Protein AF-V4B920-F1 (afdb_monomer_lite)

pLDDT: mean 81.49, std 6.58, range [58.66, 92.69]

Sequence (142 aa):
SCHGSQECIPSNNVCDGYGDCTDWSDERNCECNEYQYQCKMGMCIKNYQRCDTKYDCPDLSDEENCTTDCPQGQYKCKSGICIMPEWVCDGLQDCGTTFDDEENCPECMPGEFRCLSGECIQASQRCDGVPQCSDHTDEKSC

Foldseek 3Di:
DADPDPDDDDPCQQLVLDQPDPVSRSQAQDDEDPQWDQAPRGRTDGLCQQCVPDQSDPVSRSNPPPDLDHDPQWDAAPLSDTHHLVQQCPPDQPSVPDNRSNPPPDLEDVQWDADPQSDTDGVVQQCPPDQPDPVSRSNVPD

Radius of gyration: 24.39 Å; chains: 1; bounding box: 55×21×65 Å

Structure (mmCIF, N/CA/C/O backbone):
data_AF-V4B920-F1
#
_entry.id   AF-V4B920-F1
#
loop_
_atom_site.group_PDB
_atom_site.id
_atom_site.type_symbol
_atom_site.label_atom_id
_atom_site.label_alt_id
_atom_site.label_comp_id
_atom_site.label_asym_id
_atom_site.label_entity_id
_atom_site.label_seq_id
_atom_site.pdbx_PDB_ins_code
_atom_site.Cartn_x
_atom_site.Cartn_y
_atom_site.Cartn_z
_atom_site.occupancy
_atom_site.B_iso_or_equiv
_atom_site.auth_seq_id
_atom_site.auth_comp_id
_atom_site.auth_asym_id
_atom_site.auth_atom_id
_atom_site.pdbx_PDB_model_num
ATOM 1 N N . SER A 1 1 ? -31.801 5.032 16.770 1.00 65.75 1 SER A N 1
ATOM 2 C CA . SER A 1 1 ? -32.000 5.571 18.129 1.00 65.75 1 SER A CA 1
ATOM 3 C C . SER A 1 1 ? -30.880 5.071 18.997 1.00 65.75 1 SER A C 1
ATOM 5 O O . SER A 1 1 ? -30.545 3.898 18.866 1.00 65.75 1 SER A O 1
ATOM 7 N N . CYS A 1 2 ? -30.323 5.929 19.843 1.00 77.56 2 CYS A N 1
ATOM 8 C CA . CYS A 1 2 ? -29.242 5.540 20.739 1.00 77.56 2 CYS A CA 1
ATOM 9 C C . CYS A 1 2 ? -29.742 4.524 21.779 1.00 77.56 2 CYS A C 1
ATOM 11 O O . CYS A 1 2 ? -30.866 4.620 22.282 1.00 77.56 2 CYS A O 1
ATOM 13 N N . HIS A 1 3 ? -28.938 3.510 22.082 1.00 67.50 3 HIS A N 1
ATOM 14 C CA . HIS A 1 3 ? -29.303 2.449 23.013 1.00 67.50 3 HIS A CA 1
ATOM 15 C C . HIS A 1 3 ? -29.183 2.938 24.466 1.00 67.50 3 HIS A C 1
ATOM 17 O O . HIS A 1 3 ? -28.137 2.844 25.092 1.00 67.50 3 HIS A O 1
ATOM 23 N N . GLY A 1 4 ? -30.289 3.389 25.059 1.00 66.38 4 GLY A N 1
ATOM 24 C CA . GLY A 1 4 ? -30.324 3.806 26.470 1.00 66.38 4 GLY A CA 1
ATOM 25 C C . GLY A 1 4 ? -30.518 5.305 26.682 1.00 66.38 4 GLY A C 1
ATOM 26 O O . GLY A 1 4 ? -30.606 5.748 27.826 1.00 66.38 4 GLY A O 1
ATOM 27 N N . SER A 1 5 ? -30.683 6.071 25.604 1.00 65.88 5 SER A N 1
ATOM 28 C CA . SER A 1 5 ? -31.204 7.434 25.650 1.00 65.88 5 SER A CA 1
ATOM 29 C C . SER A 1 5 ? -32.388 7.581 24.688 1.00 65.88 5 SER A C 1
ATOM 31 O O . SER A 1 5 ? -32.585 6.789 23.768 1.00 65.88 5 SER A O 1
ATOM 33 N N . GLN A 1 6 ? -33.225 8.594 24.915 1.00 69.75 6 GLN A N 1
ATOM 34 C CA . GLN A 1 6 ? -34.312 8.966 23.999 1.00 69.75 6 GLN A CA 1
ATOM 35 C C . GLN A 1 6 ? -33.805 9.816 22.819 1.00 69.75 6 GLN A C 1
ATOM 37 O O . GLN A 1 6 ? -34.597 10.476 22.146 1.00 69.75 6 GLN A O 1
ATOM 42 N N . GLU A 1 7 ? -32.490 9.818 22.583 1.00 76.81 7 GLU A N 1
ATOM 43 C CA . GLU A 1 7 ? -31.858 10.579 21.516 1.00 76.81 7 GLU A CA 1
ATOM 44 C C . GLU A 1 7 ? -32.015 9.852 20.178 1.00 76.81 7 GLU A C 1
ATOM 46 O O . GLU A 1 7 ? -31.750 8.652 20.014 1.00 76.81 7 GLU A O 1
ATOM 51 N N . CYS A 1 8 ? -32.506 10.612 19.206 1.00 82.62 8 CYS A N 1
ATOM 52 C CA . CYS A 1 8 ? -32.711 10.162 17.845 1.00 82.62 8 CYS A CA 1
ATOM 53 C C . CYS A 1 8 ? -31.658 10.825 16.969 1.00 82.62 8 CYS A C 1
ATOM 55 O O . CYS A 1 8 ? -31.766 12.013 16.672 1.00 82.62 8 CYS A O 1
ATOM 57 N N . ILE A 1 9 ? -30.674 10.044 16.543 1.00 84.94 9 ILE A N 1
ATOM 58 C CA . ILE A 1 9 ? -29.762 10.437 15.475 1.00 84.94 9 ILE A CA 1
ATOM 59 C C . ILE A 1 9 ? -30.346 10.046 14.107 1.00 84.94 9 ILE A C 1
ATOM 61 O O . ILE A 1 9 ? -31.172 9.121 14.029 1.00 84.94 9 ILE A O 1
ATOM 65 N N . PRO A 1 10 ? -29.956 10.739 13.027 1.00 86.19 10 PRO A N 1
ATOM 66 C CA . PRO A 1 10 ? -30.268 10.328 11.665 1.00 86.19 10 PRO A CA 1
ATOM 67 C C . PRO A 1 10 ? -29.799 8.897 11.371 1.00 86.19 10 PRO A C 1
ATOM 69 O O . PRO A 1 10 ? -28.789 8.442 11.890 1.00 86.19 10 PRO A O 1
ATOM 72 N N . SER A 1 11 ? -30.505 8.164 10.510 1.00 81.81 11 SER A N 1
ATOM 73 C CA . SER A 1 11 ? -30.106 6.789 10.162 1.00 81.81 11 SER A CA 1
ATOM 74 C C . SER A 1 11 ? -28.765 6.707 9.425 1.00 81.81 11 SER A C 1
ATOM 76 O O . SER A 1 11 ? -28.152 5.650 9.424 1.00 81.81 11 SER A O 1
ATOM 78 N N . ASN A 1 12 ? -28.326 7.798 8.792 1.00 84.12 12 ASN A N 1
ATOM 79 C CA . ASN A 1 12 ? -27.020 7.905 8.137 1.00 84.12 12 ASN A CA 1
ATOM 80 C C . ASN A 1 12 ? -25.863 8.160 9.115 1.00 84.12 12 ASN A C 1
ATOM 82 O O . ASN A 1 12 ? -24.730 8.180 8.662 1.00 84.12 12 ASN A O 1
ATOM 86 N N . ASN A 1 13 ? -26.171 8.376 10.394 1.00 85.56 13 ASN A N 1
ATOM 87 C CA . ASN A 1 13 ? -25.211 8.542 11.484 1.00 85.56 13 ASN A CA 1
ATOM 88 C C . ASN A 1 13 ? -25.032 7.228 12.268 1.00 85.56 13 ASN A C 1
ATOM 90 O O . ASN A 1 13 ? -24.564 7.210 13.393 1.00 85.56 13 ASN A O 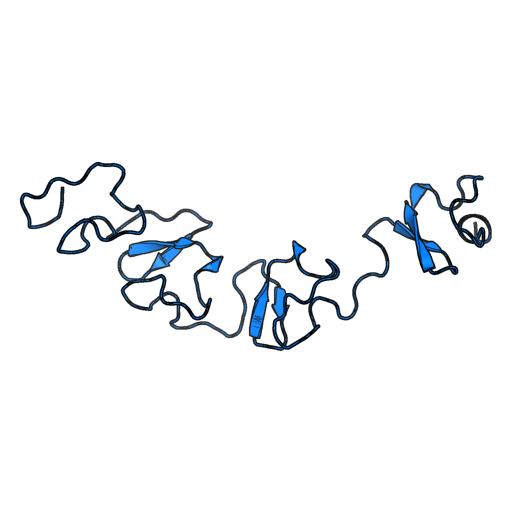1
ATOM 94 N N . VAL A 1 14 ? -25.539 6.117 11.730 1.00 85.44 14 VAL A N 1
ATOM 95 C CA . VAL A 1 14 ? -25.332 4.788 12.304 1.00 85.44 14 VAL A CA 1
ATOM 96 C C . VAL A 1 14 ? -24.189 4.150 11.534 1.00 85.44 14 VAL A C 1
ATOM 98 O O . VAL A 1 14 ? -24.314 3.990 10.316 1.00 85.44 14 VAL A O 1
ATOM 101 N N . CYS A 1 15 ? -23.130 3.743 12.233 1.00 81.25 15 CYS A N 1
ATOM 102 C CA . CYS A 1 15 ? -21.927 3.161 11.643 1.00 81.25 15 CYS A CA 1
ATOM 103 C C . CYS A 1 15 ? -21.235 4.103 10.644 1.00 81.25 15 CYS A C 1
ATOM 105 O O . CYS A 1 15 ? -20.775 3.661 9.585 1.00 81.25 15 CYS A O 1
ATOM 107 N N . ASP A 1 16 ? -21.213 5.402 10.940 1.00 80.94 16 ASP A N 1
ATOM 108 C CA . ASP A 1 16 ? -20.604 6.428 10.091 1.00 80.94 16 ASP A CA 1
ATOM 109 C C . ASP A 1 16 ? -19.164 6.787 10.507 1.00 80.94 16 ASP A C 1
ATOM 111 O O . ASP A 1 16 ? -18.499 7.578 9.831 1.00 80.94 16 ASP A O 1
ATOM 115 N N . GLY A 1 17 ? -18.658 6.143 11.562 1.00 77.69 17 GLY A N 1
ATOM 116 C CA . GLY A 1 17 ? -17.329 6.357 12.122 1.00 77.69 17 GLY A CA 1
ATOM 117 C C . GLY A 1 17 ? -17.276 7.440 13.200 1.00 77.69 17 GLY A C 1
ATOM 118 O O . GLY A 1 17 ? -16.196 7.683 13.744 1.00 77.69 17 GLY A O 1
ATOM 119 N N . TYR A 1 18 ? -18.397 8.084 13.537 1.00 81.69 18 TYR A N 1
ATOM 120 C CA . TYR A 1 18 ? -18.477 9.121 14.560 1.00 81.69 18 TYR A CA 1
ATOM 121 C C . TYR A 1 18 ? -19.416 8.705 15.694 1.00 81.69 18 TYR A C 1
ATOM 123 O O . TYR A 1 18 ? -20.514 8.223 15.477 1.00 81.69 18 TYR A O 1
ATOM 131 N N . GLY A 1 19 ? -18.985 8.915 16.941 1.00 84.56 19 GLY A N 1
ATOM 132 C CA . GLY A 1 19 ? -19.855 8.727 18.103 1.00 84.56 19 GLY A CA 1
ATOM 133 C C . GLY A 1 19 ? -20.855 9.876 18.238 1.00 84.56 19 GLY A C 1
ATOM 134 O O . GLY A 1 19 ? -20.626 10.798 19.025 1.00 84.56 19 GLY A O 1
ATOM 135 N N . ASP A 1 20 ? -21.946 9.833 17.478 1.00 86.19 20 ASP A N 1
ATOM 136 C CA . ASP A 1 20 ? -23.068 10.771 17.562 1.00 86.19 20 ASP A CA 1
ATOM 137 C C . ASP A 1 20 ? -23.997 10.457 18.738 1.00 86.19 20 ASP A C 1
ATOM 139 O O . ASP A 1 20 ? -24.655 11.349 19.285 1.00 86.19 20 ASP A O 1
ATOM 143 N N . CYS A 1 21 ? -24.035 9.201 19.182 1.00 85.00 21 CYS A N 1
ATOM 144 C CA . CYS A 1 21 ? -24.666 8.839 20.440 1.00 85.00 21 CYS A CA 1
ATOM 145 C C . CYS A 1 21 ? -23.748 9.118 21.636 1.00 85.00 21 CYS A C 1
ATOM 147 O O . CYS A 1 21 ? -22.565 8.778 21.656 1.00 85.00 21 CYS A O 1
ATOM 149 N N . THR A 1 22 ? -24.336 9.638 22.716 1.00 82.88 22 THR A N 1
ATOM 150 C CA . THR A 1 22 ? -23.638 9.900 23.990 1.00 82.88 22 THR A CA 1
ATOM 151 C C . THR A 1 22 ? -22.981 8.659 24.603 1.00 82.88 22 THR A C 1
ATOM 153 O O . THR A 1 22 ? -22.029 8.773 25.375 1.00 82.88 22 THR A O 1
ATOM 156 N N . ASP A 1 23 ? -23.468 7.472 24.249 1.00 80.06 23 ASP A N 1
ATOM 157 C CA . ASP A 1 23 ? -22.970 6.174 24.687 1.00 80.06 23 ASP A CA 1
ATOM 158 C C . ASP A 1 23 ? -22.292 5.364 23.562 1.00 80.06 23 ASP A C 1
ATOM 160 O O . ASP A 1 23 ? -22.082 4.160 23.736 1.00 80.06 23 ASP A O 1
ATOM 164 N N . TRP A 1 24 ? -21.986 5.978 22.409 1.00 79.75 24 TRP A N 1
ATOM 165 C CA . TRP A 1 24 ? -21.384 5.311 21.241 1.00 79.75 24 TRP A CA 1
ATOM 166 C C . TRP A 1 24 ? -22.174 4.077 20.768 1.00 79.75 24 TRP A C 1
ATOM 168 O O . TRP A 1 24 ? -21.610 3.077 20.330 1.00 79.75 24 TRP A O 1
ATOM 178 N N . SER A 1 25 ? -23.492 4.042 20.984 1.00 84.69 25 SER A N 1
ATOM 179 C CA . SER A 1 25 ? -24.330 2.899 20.579 1.00 84.69 25 SER A CA 1
ATOM 180 C C . SER A 1 25 ? -24.569 2.798 19.080 1.00 84.69 25 SER A C 1
ATOM 182 O O . SER A 1 25 ? -24.861 1.713 18.589 1.00 84.69 25 SER A O 1
ATOM 184 N N . ASP A 1 26 ? -24.454 3.912 18.383 1.00 82.94 26 ASP A N 1
ATOM 185 C CA . ASP A 1 26 ? -24.517 4.056 16.936 1.00 82.94 26 ASP A CA 1
ATOM 186 C C . ASP A 1 26 ? -23.360 3.390 16.197 1.00 82.94 26 ASP A C 1
ATOM 188 O O . ASP A 1 26 ? -23.580 2.822 15.133 1.00 82.94 26 ASP A O 1
ATOM 192 N N . GLU A 1 27 ? -22.175 3.372 16.802 1.00 85.44 27 GLU A N 1
ATOM 193 C CA . GLU A 1 27 ? -20.964 2.777 16.221 1.00 85.44 27 GLU A CA 1
ATOM 194 C C . GLU A 1 27 ? -20.674 1.356 16.733 1.00 85.44 27 GLU A C 1
ATOM 196 O O . GLU A 1 27 ? -19.605 0.788 16.498 1.00 85.44 27 GLU A O 1
ATOM 201 N N . ARG A 1 28 ? -21.613 0.760 17.476 1.00 81.31 28 ARG A N 1
ATOM 202 C CA . ARG A 1 28 ? -21.481 -0.597 18.015 1.00 81.31 28 ARG A CA 1
ATOM 203 C C . ARG A 1 28 ? -22.173 -1.616 17.119 1.00 81.31 28 ARG A C 1
ATOM 205 O O . ARG A 1 28 ? -23.308 -1.428 16.695 1.00 81.31 28 ARG A O 1
ATOM 212 N N . ASN A 1 29 ? -21.524 -2.771 16.958 1.00 77.06 29 ASN A N 1
ATOM 213 C CA . ASN A 1 29 ? -22.063 -3.937 16.247 1.00 77.06 29 ASN A CA 1
ATOM 214 C C . ASN A 1 29 ? -22.392 -3.668 14.762 1.00 77.06 29 ASN A C 1
ATOM 216 O O . ASN A 1 29 ? -23.411 -4.137 14.250 1.00 77.06 29 ASN A O 1
ATOM 220 N N . CYS A 1 30 ? -21.522 -2.924 14.080 1.00 81.81 30 CYS A N 1
ATOM 221 C CA . CYS A 1 30 ? -21.608 -2.681 12.646 1.00 81.81 30 CYS A CA 1
ATOM 222 C C . CYS A 1 30 ? -21.144 -3.915 11.855 1.00 81.81 30 CYS A C 1
ATOM 224 O O . CYS A 1 30 ? -20.181 -4.587 12.234 1.00 81.81 30 CYS A O 1
ATOM 226 N N . GLU A 1 31 ? -21.820 -4.219 10.744 1.00 82.88 31 GLU A N 1
ATOM 227 C CA . GLU A 1 31 ? -21.348 -5.220 9.781 1.00 82.88 31 GLU A CA 1
ATOM 228 C C . GLU A 1 31 ? -20.317 -4.577 8.850 1.00 82.88 31 GLU A C 1
ATOM 230 O O . GLU A 1 31 ? -20.664 -3.829 7.935 1.00 82.88 31 GLU A O 1
ATOM 235 N N . CYS A 1 32 ? -19.039 -4.865 9.093 1.00 82.62 32 CYS A N 1
ATOM 236 C CA . CYS A 1 32 ? -17.955 -4.381 8.245 1.00 82.62 32 CYS A CA 1
ATOM 237 C C . CYS A 1 32 ? -17.885 -5.182 6.944 1.00 82.62 32 CYS A C 1
ATOM 239 O O . CYS A 1 32 ? -18.082 -6.400 6.927 1.00 82.62 32 CYS A O 1
ATOM 241 N N . ASN A 1 33 ? -17.578 -4.499 5.844 1.00 81.50 33 ASN A N 1
ATOM 242 C CA . ASN A 1 33 ? -17.304 -5.166 4.573 1.00 81.50 33 ASN A CA 1
ATOM 243 C C . ASN A 1 33 ? -15.891 -5.785 4.549 1.00 81.50 33 ASN A C 1
ATOM 245 O O . ASN A 1 33 ? -15.081 -5.567 5.446 1.00 81.50 33 ASN A O 1
ATOM 249 N N . GLU A 1 34 ? -15.576 -6.542 3.494 1.00 77.94 34 GLU A N 1
ATOM 250 C CA . GLU A 1 34 ? -14.275 -7.219 3.334 1.00 77.94 34 GLU A CA 1
ATOM 251 C C . GLU A 1 34 ? -13.063 -6.265 3.262 1.00 77.94 34 GLU A C 1
ATOM 253 O O . GLU A 1 34 ? -11.928 -6.678 3.494 1.00 77.94 34 GLU A O 1
ATOM 258 N N . TYR A 1 35 ? -13.294 -4.980 2.977 1.00 73.81 35 TYR A N 1
ATOM 259 C CA . TYR A 1 35 ? -12.261 -3.945 2.868 1.00 73.81 35 TYR A CA 1
ATOM 260 C C . TYR A 1 35 ? -12.113 -3.098 4.143 1.00 73.81 35 TYR A C 1
ATOM 262 O O . TYR A 1 35 ? -11.319 -2.149 4.178 1.00 73.81 35 TYR A O 1
ATOM 270 N N . GLN A 1 36 ? -12.863 -3.432 5.189 1.00 84.56 36 GLN A N 1
ATOM 271 C CA . GLN A 1 36 ? -12.871 -2.749 6.472 1.00 84.56 36 GLN A CA 1
ATOM 272 C C . GLN A 1 36 ? -12.366 -3.669 7.581 1.00 84.56 36 GLN A C 1
ATOM 274 O O . GLN A 1 36 ? -12.548 -4.885 7.551 1.00 84.56 36 GLN A O 1
ATOM 279 N N . TYR A 1 37 ? -11.745 -3.062 8.584 1.00 84.69 37 TYR A N 1
ATOM 280 C CA . TYR A 1 37 ? -11.376 -3.720 9.823 1.00 84.69 37 TYR A CA 1
ATOM 281 C C . TYR A 1 37 ? -12.417 -3.409 10.895 1.00 84.69 37 TYR A C 1
ATOM 283 O O . TYR A 1 37 ? -12.820 -2.259 11.065 1.00 84.69 37 TYR A O 1
ATOM 291 N N . GLN A 1 38 ? -12.833 -4.442 11.625 1.00 86.75 38 GLN A N 1
ATOM 292 C CA . GLN A 1 38 ? -13.749 -4.304 12.747 1.00 86.75 38 GLN A CA 1
ATOM 293 C C . GLN A 1 38 ? -12.959 -4.121 14.048 1.00 86.75 38 GLN A C 1
ATOM 295 O O . GLN A 1 38 ? -12.296 -5.052 14.510 1.00 86.75 38 GLN A O 1
ATOM 300 N N . CYS A 1 39 ? -13.066 -2.941 14.657 1.00 86.81 39 CYS A N 1
ATOM 301 C CA . CYS A 1 39 ? -12.591 -2.670 16.014 1.00 86.81 39 CYS A CA 1
ATOM 302 C C . CYS A 1 39 ? -13.259 -3.635 17.012 1.00 86.81 39 CYS A C 1
ATOM 304 O O . CYS A 1 39 ? -14.380 -4.094 16.772 1.00 86.81 39 CYS A O 1
ATOM 306 N N . LYS A 1 40 ? -12.671 -3.898 18.189 1.00 84.81 40 LYS A N 1
ATOM 307 C CA . LYS A 1 40 ? -13.325 -4.800 19.172 1.00 84.81 40 LYS A CA 1
ATOM 308 C C . LYS A 1 40 ? -14.637 -4.229 19.710 1.00 84.81 40 LYS A C 1
ATOM 310 O O . LYS A 1 40 ? -15.511 -4.998 20.105 1.00 84.81 40 LYS A O 1
ATOM 315 N N . MET A 1 41 ? -14.800 -2.904 19.692 1.00 77.25 41 MET A N 1
ATOM 316 C CA . MET A 1 41 ? -16.069 -2.240 20.016 1.00 77.25 41 MET A CA 1
ATOM 317 C C . MET A 1 41 ? -17.134 -2.386 18.905 1.00 77.25 41 MET A C 1
ATOM 319 O O . MET A 1 41 ? -18.290 -2.027 19.109 1.00 77.25 41 MET A O 1
ATOM 323 N N . GLY A 1 42 ? -16.783 -2.945 17.743 1.00 79.56 42 GLY A N 1
ATOM 324 C CA . GLY A 1 42 ? -17.701 -3.199 16.631 1.00 79.56 42 GLY A CA 1
ATOM 325 C C . GLY A 1 42 ? -17.821 -2.066 15.610 1.00 79.56 42 GLY A C 1
ATOM 326 O O . GLY A 1 42 ? -18.642 -2.199 14.708 1.00 79.56 42 GLY A O 1
ATOM 327 N N . MET A 1 43 ? -17.010 -1.011 15.739 1.00 84.88 43 MET A N 1
ATOM 328 C CA . MET A 1 43 ? -16.836 0.043 14.734 1.00 84.88 43 MET A CA 1
ATOM 329 C C . MET A 1 43 ? -16.041 -0.488 13.536 1.00 84.88 43 MET A C 1
ATOM 331 O O . MET A 1 43 ? -15.151 -1.323 13.704 1.00 84.88 43 MET A O 1
ATOM 335 N N . CYS A 1 44 ? -16.337 0.016 12.339 1.00 85.56 44 CYS A N 1
ATOM 336 C CA . CYS A 1 44 ? -15.612 -0.326 11.121 1.00 85.56 44 CYS A CA 1
ATOM 337 C C . CYS A 1 44 ? -14.696 0.820 10.702 1.00 85.56 44 CYS A C 1
ATOM 339 O O . CYS A 1 44 ? -15.167 1.901 10.356 1.00 85.56 44 CYS A O 1
ATOM 341 N N . ILE A 1 45 ? -13.397 0.558 10.648 1.00 84.50 45 ILE A N 1
ATOM 342 C CA . ILE A 1 45 ? -12.418 1.458 10.036 1.00 84.50 45 ILE A CA 1
ATOM 343 C C . ILE A 1 45 ? -11.957 0.868 8.709 1.00 84.50 45 ILE A C 1
ATOM 345 O O . ILE A 1 45 ? -12.200 -0.300 8.398 1.00 84.50 45 ILE A O 1
ATOM 349 N N . LYS A 1 46 ? -11.291 1.657 7.877 1.00 83.94 46 LYS A N 1
ATOM 350 C CA . LYS A 1 46 ? -10.721 1.134 6.633 1.00 83.94 46 LYS A CA 1
ATOM 351 C C . LYS A 1 46 ? -9.500 0.279 6.955 1.00 83.94 46 LYS A C 1
ATOM 353 O O . LYS A 1 46 ? -8.776 0.569 7.896 1.00 83.94 46 LYS A O 1
ATOM 358 N N . ASN A 1 47 ? -9.222 -0.746 6.151 1.00 78.25 47 ASN A N 1
ATOM 359 C CA . ASN A 1 47 ? -8.070 -1.622 6.410 1.00 78.25 47 ASN A CA 1
ATOM 360 C C . ASN A 1 47 ? -6.723 -0.877 6.497 1.00 78.25 47 ASN A C 1
ATOM 362 O O . ASN A 1 47 ? -5.846 -1.322 7.226 1.00 78.25 47 ASN A O 1
ATOM 366 N N . TYR A 1 48 ? -6.561 0.253 5.796 1.00 75.31 48 TYR A N 1
ATOM 367 C CA . TYR A 1 48 ? -5.339 1.066 5.875 1.00 75.31 48 TYR A CA 1
ATOM 368 C C . TYR A 1 48 ? -5.183 1.838 7.193 1.00 75.31 48 TYR A C 1
ATOM 370 O O . TYR A 1 48 ? -4.098 2.333 7.457 1.00 75.31 48 TYR A O 1
ATOM 378 N N . GLN A 1 49 ? -6.258 1.979 7.973 1.00 83.75 49 GLN A N 1
ATOM 379 C CA . GLN A 1 49 ? -6.268 2.639 9.285 1.00 83.75 49 GLN A CA 1
ATOM 380 C C . GLN A 1 49 ? -5.888 1.673 10.412 1.00 83.75 49 GLN A C 1
ATOM 382 O O . GLN A 1 49 ? -5.796 2.054 11.564 1.00 83.75 49 GLN A O 1
ATOM 387 N N . ARG A 1 50 ? -5.708 0.386 10.102 1.00 83.94 50 ARG A N 1
ATOM 388 C CA . ARG A 1 50 ? -5.230 -0.587 11.074 1.00 83.94 50 ARG A CA 1
ATOM 389 C C . ARG A 1 50 ? -3.705 -0.565 11.084 1.00 83.94 50 ARG A C 1
ATOM 391 O O . ARG A 1 50 ? -3.104 -0.815 10.038 1.00 83.94 50 ARG A O 1
ATOM 398 N N . CYS A 1 51 ? -3.099 -0.393 12.256 1.00 78.44 51 CYS A N 1
ATOM 399 C CA . CYS A 1 51 ? -1.647 -0.337 12.432 1.00 78.44 51 CYS A CA 1
ATOM 400 C C . CYS A 1 51 ? -0.996 0.855 11.715 1.00 78.44 51 CYS A C 1
ATOM 402 O O . CYS A 1 51 ? 0.127 0.736 11.217 1.00 78.44 51 CYS A O 1
ATOM 404 N N . ASP A 1 52 ? -1.696 1.988 11.627 1.00 77.00 52 ASP A N 1
ATOM 405 C CA . ASP A 1 52 ? -1.239 3.189 10.921 1.00 77.00 52 ASP A CA 1
ATOM 406 C C . ASP A 1 52 ? -0.577 4.218 11.857 1.00 77.00 52 ASP A C 1
ATOM 408 O O . ASP A 1 52 ? -0.214 5.318 11.425 1.00 77.00 52 ASP A O 1
ATOM 412 N N . THR A 1 53 ? -0.359 3.853 13.127 1.00 77.31 53 THR A N 1
ATOM 413 C CA . THR A 1 53 ? 0.164 4.691 14.221 1.00 77.31 53 THR A CA 1
ATOM 414 C C . THR A 1 53 ? -0.786 5.785 14.709 1.00 77.31 53 THR A C 1
ATOM 416 O O . THR A 1 53 ? -0.398 6.604 15.555 1.00 77.31 53 THR A O 1
ATOM 419 N N . LYS A 1 54 ? -2.026 5.813 14.217 1.00 81.69 54 LYS A N 1
ATOM 420 C CA . LYS A 1 54 ? -3.102 6.655 14.730 1.00 81.69 54 LYS A CA 1
ATOM 421 C C . LYS A 1 54 ? -4.112 5.800 15.471 1.00 81.69 54 LYS A C 1
ATOM 423 O O . LYS A 1 54 ? -4.087 4.584 15.451 1.00 81.69 54 LYS A O 1
ATOM 428 N N . TYR A 1 55 ? -4.955 6.490 16.221 1.00 85.94 55 TYR A N 1
ATOM 429 C CA . TYR A 1 55 ? -6.035 5.874 16.970 1.00 85.94 55 TYR A CA 1
ATOM 430 C C . TYR A 1 55 ? -7.331 6.177 16.233 1.00 85.94 55 TYR A C 1
ATOM 432 O O . TYR A 1 55 ? -7.991 7.181 16.509 1.00 85.94 55 TYR A O 1
ATOM 440 N N . ASP A 1 56 ? -7.634 5.346 15.247 1.00 86.25 56 ASP A N 1
ATOM 441 C CA . ASP A 1 56 ? -8.872 5.361 14.481 1.00 86.25 56 ASP A CA 1
ATOM 442 C C . ASP A 1 56 ? -9.965 4.547 15.191 1.00 86.25 56 ASP A C 1
ATOM 444 O O . ASP A 1 56 ? -11.136 4.927 15.144 1.00 86.25 56 ASP A O 1
ATOM 448 N N . CYS A 1 57 ? -9.609 3.482 15.921 1.00 86.19 57 CYS A N 1
ATOM 449 C CA . CYS A 1 57 ? -10.555 2.810 16.810 1.00 86.19 57 CYS A CA 1
ATOM 450 C C . CYS A 1 57 ? -10.651 3.520 18.180 1.00 86.19 57 CYS A C 1
ATOM 452 O O . CYS A 1 57 ? -9.633 3.803 18.820 1.00 86.19 57 CYS A O 1
ATOM 454 N N . PRO A 1 58 ? -11.865 3.707 18.737 1.00 80.88 58 PRO A N 1
ATOM 455 C CA . PRO A 1 58 ? -12.061 4.328 20.052 1.00 80.88 58 PRO A CA 1
ATOM 456 C C . PRO A 1 58 ? -11.487 3.500 21.211 1.00 80.88 58 PRO A C 1
ATOM 458 O O . PRO A 1 58 ? -11.243 4.029 22.296 1.00 80.88 58 PRO A O 1
ATOM 461 N N . ASP A 1 59 ? -11.286 2.198 21.000 1.00 83.12 59 ASP A N 1
ATOM 462 C CA . ASP A 1 59 ? -10.677 1.269 21.950 1.00 83.12 59 ASP A CA 1
ATOM 463 C C . ASP A 1 59 ? -9.206 0.953 21.645 1.00 83.12 59 ASP A C 1
ATOM 465 O O . ASP A 1 59 ? -8.648 0.065 22.287 1.00 83.12 59 ASP A O 1
ATOM 469 N N . LEU A 1 60 ? -8.582 1.671 20.699 1.00 84.38 60 LEU A N 1
ATOM 470 C CA . LEU A 1 60 ? -7.180 1.496 20.284 1.00 84.38 60 LEU A CA 1
ATOM 471 C C . LEU A 1 60 ? -6.888 0.110 19.679 1.00 84.38 60 LEU A C 1
ATOM 473 O O . LEU A 1 60 ? -5.734 -0.301 19.569 1.00 84.38 60 LEU A O 1
ATOM 477 N N . SER A 1 61 ? -7.935 -0.652 19.342 1.00 87.06 61 SER A N 1
ATOM 478 C CA . SER A 1 61 ? -7.803 -2.040 18.891 1.00 87.06 61 SER A CA 1
ATOM 479 C C . SER A 1 61 ? -7.316 -2.192 17.451 1.00 87.06 61 SER A C 1
ATOM 481 O O . SER A 1 61 ? -6.969 -3.301 17.036 1.00 87.06 61 SER A O 1
ATOM 483 N N . ASP A 1 62 ? -7.293 -1.100 16.699 1.00 84.12 62 ASP A N 1
ATOM 484 C CA . ASP A 1 62 ? -6.596 -0.939 15.426 1.00 84.12 62 ASP A CA 1
ATOM 485 C C . ASP A 1 62 ? -5.080 -1.045 15.570 1.00 84.12 62 ASP A C 1
ATOM 487 O O . ASP A 1 62 ? -4.441 -1.653 14.714 1.00 84.12 62 ASP A O 1
ATOM 491 N N . GLU A 1 63 ? -4.532 -0.555 16.682 1.00 86.12 63 GLU A N 1
ATOM 492 C CA . GLU A 1 63 ? -3.092 -0.549 16.967 1.00 86.12 63 GLU A CA 1
ATOM 493 C C . GLU A 1 63 ? -2.643 -1.726 17.859 1.00 86.12 63 GLU A C 1
ATOM 495 O O . GLU A 1 63 ? -1.468 -1.862 18.215 1.00 86.12 63 GLU A O 1
ATOM 500 N N . GLU A 1 64 ? -3.562 -2.621 18.235 1.00 81.38 64 GLU A N 1
ATOM 501 C CA . GLU A 1 64 ? -3.254 -3.806 19.037 1.00 81.38 64 GLU A CA 1
ATOM 502 C C . GLU A 1 64 ? -2.935 -5.039 18.182 1.00 81.38 64 GLU A C 1
ATOM 504 O O . GLU A 1 64 ? -3.618 -5.365 17.213 1.00 81.38 64 GLU A O 1
ATOM 509 N N . ASN A 1 65 ? -1.926 -5.815 18.601 1.00 71.62 65 ASN A N 1
ATOM 510 C CA . ASN A 1 65 ? -1.462 -7.010 17.879 1.00 71.62 65 ASN A CA 1
ATOM 511 C C . ASN A 1 65 ? -1.166 -6.746 16.396 1.00 71.62 65 ASN A C 1
ATOM 513 O O . ASN A 1 65 ? -1.361 -7.628 15.552 1.00 71.62 65 ASN A O 1
ATOM 517 N N . CYS A 1 66 ? -0.642 -5.558 16.096 1.00 70.44 66 CYS A N 1
ATOM 518 C CA . CYS A 1 66 ? 0.066 -5.290 14.859 1.00 70.44 66 CYS A CA 1
ATOM 519 C C . CYS A 1 66 ? 1.252 -6.246 14.788 1.00 70.44 66 CYS A C 1
ATOM 521 O O . CYS A 1 66 ? 2.328 -6.022 15.349 1.00 70.44 66 CYS A O 1
ATOM 523 N N . THR A 1 67 ? 1.009 -7.398 14.168 1.00 62.53 67 THR A N 1
ATOM 524 C CA . THR A 1 67 ? 2.083 -8.281 13.751 1.00 62.53 67 THR A CA 1
ATOM 525 C C . THR A 1 67 ? 2.904 -7.450 12.788 1.00 62.53 67 THR A C 1
ATOM 527 O O . THR A 1 67 ? 2.357 -6.670 12.020 1.00 62.53 67 THR A O 1
ATOM 530 N N . THR A 1 68 ? 4.223 -7.570 12.831 1.00 58.66 68 THR A N 1
ATOM 531 C CA . THR A 1 68 ? 5.099 -6.762 11.977 1.00 58.66 68 THR A CA 1
ATOM 532 C C . THR A 1 68 ? 4.819 -6.988 10.482 1.00 58.66 68 THR A C 1
ATOM 534 O O . THR A 1 68 ? 5.445 -6.345 9.654 1.00 58.66 68 THR A O 1
ATOM 537 N N . ASP A 1 69 ? 3.962 -7.938 10.114 1.00 65.44 69 ASP A N 1
ATOM 538 C CA . ASP A 1 69 ? 3.472 -8.173 8.764 1.00 65.44 69 ASP A CA 1
ATOM 539 C C . ASP A 1 69 ? 2.349 -7.202 8.397 1.00 65.44 69 ASP A C 1
ATOM 541 O O . ASP A 1 69 ? 1.354 -7.067 9.108 1.00 65.44 69 ASP A O 1
ATOM 545 N N . CYS A 1 70 ? 2.524 -6.545 7.253 1.00 70.75 70 CYS A N 1
ATOM 546 C CA . CYS A 1 70 ? 1.537 -5.632 6.711 1.00 70.75 70 CYS A CA 1
ATOM 547 C C . CYS A 1 70 ? 0.212 -6.350 6.403 1.00 70.75 70 CYS A C 1
ATOM 549 O O . CYS A 1 70 ? 0.214 -7.553 6.110 1.00 70.75 70 CYS A O 1
ATOM 551 N N . PRO A 1 71 ? -0.924 -5.626 6.441 1.00 69.25 71 PRO A N 1
ATOM 552 C CA . PRO A 1 71 ? -2.206 -6.117 5.950 1.00 69.25 71 PRO A CA 1
ATOM 553 C C . PRO A 1 71 ? -2.075 -6.818 4.590 1.00 69.25 71 PRO A C 1
ATOM 555 O O . PRO A 1 71 ? -1.229 -6.459 3.767 1.00 69.25 71 PRO A O 1
ATOM 558 N N . GLN A 1 72 ? -2.919 -7.826 4.340 1.00 66.81 72 GLN A N 1
ATOM 559 C CA . GLN A 1 72 ? -2.863 -8.581 3.086 1.00 66.81 72 GLN A CA 1
ATOM 560 C C . GLN A 1 72 ? -2.938 -7.645 1.874 1.00 66.81 72 GLN A C 1
ATOM 562 O O . GLN A 1 72 ? -3.876 -6.864 1.739 1.00 66.81 72 GLN A O 1
ATOM 567 N N . GLY A 1 73 ? -1.955 -7.773 0.981 1.00 70.62 73 GLY A N 1
ATOM 568 C CA . GLY A 1 73 ? -1.882 -6.990 -0.250 1.00 70.62 73 GLY A CA 1
ATOM 569 C C . GLY A 1 73 ? -1.098 -5.683 -0.142 1.00 70.62 73 GLY A C 1
ATOM 570 O O . GLY A 1 73 ? -1.062 -4.963 -1.127 1.00 70.62 73 GLY A O 1
ATOM 571 N N . GLN A 1 74 ? -0.462 -5.380 0.991 1.00 81.06 74 GLN A N 1
ATOM 572 C CA . GLN A 1 74 ? 0.430 -4.222 1.129 1.00 81.06 74 GLN A CA 1
ATOM 573 C C . GLN A 1 74 ? 1.909 -4.621 1.053 1.00 81.06 74 GLN A C 1
ATOM 575 O O . GLN A 1 74 ? 2.291 -5.737 1.420 1.00 81.06 74 GLN A O 1
ATOM 580 N N . TYR A 1 75 ? 2.745 -3.696 0.578 1.00 83.38 75 TYR A N 1
ATOM 581 C CA . TYR A 1 75 ? 4.198 -3.830 0.586 1.00 83.38 75 TYR A CA 1
ATOM 582 C C . TYR A 1 75 ? 4.759 -3.365 1.928 1.00 83.38 75 TYR A C 1
ATOM 584 O O .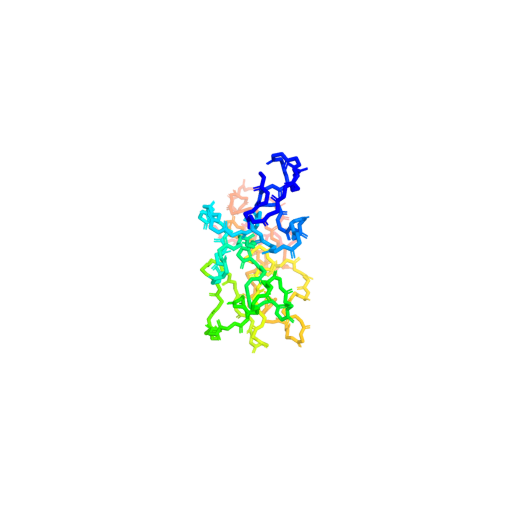 TYR A 1 75 ? 4.368 -2.325 2.456 1.00 83.38 75 TYR A O 1
ATOM 592 N N . LYS A 1 76 ? 5.687 -4.149 2.480 1.00 84.31 76 LYS A N 1
ATOM 593 C CA . LYS A 1 76 ? 6.313 -3.878 3.772 1.00 84.31 76 LYS A CA 1
ATOM 594 C C . LYS A 1 76 ? 7.693 -3.265 3.585 1.00 84.31 76 LYS A C 1
ATOM 596 O O . LYS A 1 76 ? 8.631 -3.957 3.191 1.00 84.31 76 LYS A O 1
ATOM 601 N N . CYS A 1 77 ? 7.833 -2.009 3.980 1.00 83.81 77 CYS A N 1
ATOM 602 C CA . CYS A 1 77 ? 9.110 -1.312 4.022 1.00 83.81 77 CYS A CA 1
ATOM 603 C C . CYS A 1 77 ? 10.027 -1.876 5.118 1.00 83.81 77 CYS A C 1
ATOM 605 O O . CYS A 1 77 ? 9.563 -2.337 6.168 1.00 83.81 77 CYS A O 1
ATOM 607 N N . LYS A 1 78 ? 11.351 -1.744 4.951 1.00 81.69 78 LYS A N 1
ATOM 608 C CA . LYS A 1 78 ? 12.318 -2.052 6.026 1.00 81.69 78 LYS A CA 1
ATOM 609 C C . LYS A 1 78 ? 12.112 -1.179 7.271 1.00 81.69 78 LYS A C 1
ATOM 611 O O . LYS A 1 78 ? 12.419 -1.623 8.375 1.00 81.69 78 LYS A O 1
ATOM 616 N N . SER A 1 79 ? 11.568 0.031 7.109 1.00 76.00 79 SER A N 1
ATOM 617 C CA . SER A 1 79 ? 11.164 0.921 8.207 1.00 76.00 79 SER A CA 1
ATOM 618 C C . SER A 1 79 ? 9.996 0.381 9.047 1.00 76.00 79 SER A C 1
ATOM 620 O O . SER A 1 79 ? 9.769 0.875 10.149 1.00 76.00 79 SER A O 1
ATOM 622 N N . GLY A 1 80 ? 9.276 -0.635 8.556 1.00 75.75 80 GLY A N 1
ATOM 623 C CA . GLY A 1 80 ? 8.052 -1.162 9.163 1.00 75.75 80 GLY A CA 1
ATOM 624 C C . GLY A 1 80 ? 6.772 -0.476 8.681 1.00 75.75 80 GLY A C 1
ATOM 625 O O . GLY A 1 80 ? 5.694 -0.902 9.078 1.00 75.75 80 GLY A O 1
ATOM 626 N N . ILE A 1 81 ? 6.885 0.546 7.824 1.00 80.62 81 ILE A N 1
ATOM 627 C CA . ILE A 1 81 ? 5.746 1.197 7.164 1.00 80.62 81 ILE A CA 1
ATOM 628 C C . ILE A 1 81 ? 5.156 0.245 6.119 1.00 80.62 81 ILE A C 1
ATOM 630 O O . ILE A 1 81 ? 5.889 -0.470 5.432 1.00 80.62 81 ILE A O 1
ATOM 634 N N . CYS A 1 82 ? 3.833 0.250 6.006 1.00 82.62 82 CYS A N 1
ATOM 635 C CA . CYS A 1 82 ? 3.109 -0.490 4.988 1.00 82.62 82 CYS A CA 1
ATOM 636 C C . CYS A 1 82 ? 2.574 0.481 3.939 1.00 82.62 82 CYS A C 1
ATOM 638 O O . CYS A 1 82 ? 1.890 1.445 4.280 1.00 82.62 82 CYS A O 1
ATOM 640 N N . ILE A 1 83 ? 2.894 0.226 2.676 1.00 82.75 83 ILE A N 1
ATOM 641 C CA . ILE A 1 83 ? 2.446 1.036 1.542 1.00 82.75 83 ILE A CA 1
ATOM 642 C C . ILE A 1 83 ? 1.647 0.182 0.566 1.00 82.75 83 ILE A C 1
ATOM 644 O O . ILE A 1 83 ? 1.678 -1.054 0.601 1.00 82.75 83 ILE A O 1
ATOM 648 N N . MET A 1 84 ? 0.907 0.847 -0.309 1.00 81.94 84 MET A N 1
ATOM 649 C CA . MET A 1 84 ? 0.177 0.160 -1.361 1.00 81.94 84 MET A CA 1
ATOM 650 C C . MET A 1 84 ? 1.147 -0.339 -2.450 1.00 81.94 84 MET A C 1
ATOM 652 O O . MET A 1 84 ? 2.153 0.321 -2.707 1.00 81.94 84 MET A O 1
ATOM 656 N N . PRO A 1 85 ? 0.882 -1.482 -3.110 1.00 81.81 85 PRO A N 1
ATOM 657 C CA . PRO A 1 85 ? 1.751 -2.000 -4.169 1.00 81.81 85 PRO A CA 1
ATOM 658 C C . PRO A 1 85 ? 1.951 -1.035 -5.340 1.00 81.81 85 PRO A C 1
ATOM 660 O O . PRO A 1 85 ? 2.979 -1.099 -6.000 1.00 81.81 85 PRO A O 1
ATOM 663 N N . GLU A 1 86 ? 0.983 -0.157 -5.612 1.00 81.62 86 GLU A N 1
ATOM 664 C CA . GLU A 1 86 ? 1.096 0.884 -6.639 1.00 81.62 86 GLU A CA 1
ATOM 665 C C . GLU A 1 86 ? 2.093 2.002 -6.309 1.00 81.62 86 GLU A C 1
ATOM 667 O O . GLU A 1 86 ? 2.430 2.764 -7.207 1.00 81.62 86 GLU A O 1
ATOM 672 N N . TRP A 1 87 ? 2.536 2.108 -5.054 1.00 84.75 87 TRP A N 1
ATOM 673 C CA . TRP A 1 87 ? 3.559 3.062 -4.598 1.00 84.75 87 TRP A CA 1
ATOM 674 C C . TRP A 1 87 ? 4.949 2.420 -4.551 1.00 84.75 87 TRP A C 1
ATOM 676 O O . TRP A 1 87 ? 5.898 2.984 -4.033 1.00 84.75 87 TRP A O 1
ATOM 686 N N . VAL A 1 88 ? 5.067 1.184 -5.033 1.00 85.56 88 VAL A N 1
ATOM 687 C CA . VAL A 1 88 ? 6.362 0.540 -5.229 1.00 85.56 88 VAL A CA 1
ATOM 688 C C . VAL A 1 88 ? 6.815 0.890 -6.639 1.00 85.56 88 VAL A C 1
ATOM 690 O O . VAL A 1 88 ? 6.133 0.522 -7.602 1.00 85.56 88 VAL A O 1
ATOM 693 N N . CYS A 1 89 ? 7.972 1.535 -6.767 1.00 84.44 89 CYS A N 1
ATOM 694 C CA . CYS A 1 89 ? 8.556 1.948 -8.043 1.00 84.44 89 CYS A CA 1
ATOM 695 C C . CYS A 1 89 ? 7.764 3.024 -8.782 1.00 84.44 89 CYS A C 1
ATOM 697 O O . CYS A 1 89 ? 7.673 2.996 -10.015 1.00 84.44 89 CYS A O 1
ATOM 699 N N . ASP A 1 90 ? 7.178 3.959 -8.042 1.00 81.44 90 ASP A N 1
ATOM 700 C CA . ASP A 1 90 ? 6.440 5.088 -8.604 1.00 81.44 90 ASP A CA 1
ATOM 701 C C . ASP A 1 90 ? 7.317 6.351 -8.755 1.00 81.44 90 ASP A C 1
ATOM 703 O O . ASP A 1 90 ? 6.885 7.360 -9.327 1.00 81.44 90 ASP A O 1
ATOM 707 N N . GLY A 1 91 ? 8.580 6.271 -8.323 1.00 80.25 91 GLY A N 1
ATOM 708 C CA . GLY A 1 91 ? 9.554 7.354 -8.374 1.00 80.25 91 GLY A CA 1
ATOM 709 C C . GLY A 1 91 ? 9.490 8.302 -7.176 1.00 80.25 91 GLY A C 1
ATOM 710 O O . GLY A 1 91 ? 10.172 9.336 -7.193 1.00 80.25 91 GLY A O 1
ATOM 711 N N . LEU A 1 92 ? 8.687 7.993 -6.159 1.00 82.94 92 LEU A N 1
ATOM 712 C CA . LEU A 1 92 ? 8.577 8.730 -4.908 1.00 82.94 92 LEU A CA 1
ATOM 713 C C . LEU A 1 92 ? 9.103 7.887 -3.745 1.00 82.94 92 LEU A C 1
ATOM 715 O O . LEU A 1 92 ? 9.249 6.681 -3.823 1.00 82.94 92 LEU A O 1
ATOM 719 N N . GLN A 1 93 ? 9.480 8.562 -2.659 1.00 86.69 93 GLN A N 1
ATOM 720 C CA . GLN A 1 93 ? 9.891 7.882 -1.435 1.00 86.69 93 GLN A CA 1
ATOM 721 C C . GLN A 1 93 ? 8.695 7.804 -0.485 1.00 86.69 93 GLN A C 1
ATOM 723 O O . GLN A 1 93 ? 8.482 8.701 0.338 1.00 86.69 93 GLN A O 1
ATOM 728 N N . ASP A 1 94 ? 7.953 6.714 -0.575 1.00 84.94 94 ASP A N 1
ATOM 729 C CA . ASP A 1 94 ? 6.786 6.384 0.235 1.00 84.94 94 ASP A CA 1
ATOM 730 C C . ASP A 1 94 ? 7.137 5.515 1.448 1.00 84.94 94 ASP A C 1
ATOM 732 O O . ASP A 1 94 ? 6.464 5.580 2.481 1.00 84.94 94 ASP A O 1
ATOM 736 N N . CYS A 1 95 ? 8.270 4.804 1.427 1.00 85.44 95 CYS A N 1
ATOM 737 C CA . CYS A 1 95 ? 8.787 4.052 2.579 1.00 85.44 95 CYS A CA 1
ATOM 738 C C . CYS A 1 95 ? 9.370 4.922 3.723 1.00 85.44 95 CYS A C 1
ATOM 740 O O . CYS A 1 95 ? 10.150 4.445 4.566 1.00 85.44 95 CYS A O 1
ATOM 742 N N . GLY A 1 96 ? 8.964 6.192 3.811 1.00 81.62 96 GLY A N 1
ATOM 743 C CA . GLY A 1 96 ? 9.223 7.113 4.917 1.00 81.62 96 GLY A CA 1
ATOM 744 C C . GLY A 1 96 ? 10.696 7.484 5.072 1.00 81.62 96 GLY A C 1
ATOM 745 O O . GLY A 1 96 ? 11.175 8.417 4.441 1.00 81.62 96 GLY A O 1
ATOM 746 N N . THR A 1 97 ? 11.425 6.795 5.954 1.00 76.25 97 THR A N 1
ATOM 747 C CA . THR A 1 97 ? 12.872 7.013 6.172 1.00 76.25 97 THR A CA 1
ATOM 748 C C . THR A 1 97 ? 13.758 6.115 5.313 1.00 76.25 97 THR A C 1
ATOM 750 O O . THR A 1 97 ? 14.962 6.354 5.220 1.00 76.25 97 THR A O 1
ATOM 753 N N . THR A 1 98 ? 13.173 5.085 4.707 1.00 79.38 98 THR A N 1
ATOM 754 C CA . THR A 1 98 ? 13.843 4.137 3.811 1.00 79.38 98 THR A CA 1
ATOM 755 C C . THR A 1 98 ? 13.376 4.366 2.376 1.00 79.38 98 THR A C 1
ATOM 757 O O . THR A 1 98 ? 12.263 4.840 2.185 1.00 79.38 98 THR A O 1
ATOM 760 N N . PHE A 1 99 ? 14.219 4.030 1.400 1.00 83.69 99 PHE A N 1
ATOM 761 C CA . PHE A 1 99 ? 13.957 4.145 -0.047 1.00 83.69 99 PHE A CA 1
ATOM 762 C C . PHE A 1 99 ? 13.702 2.756 -0.666 1.00 83.69 99 PHE A C 1
ATOM 764 O O . PHE A 1 99 ? 14.083 2.465 -1.790 1.00 83.69 99 PHE A O 1
ATOM 771 N N . ASP A 1 100 ? 13.177 1.842 0.151 1.00 84.50 100 ASP A N 1
ATOM 772 C CA . ASP A 1 100 ? 13.057 0.406 -0.127 1.00 84.50 100 ASP A CA 1
ATOM 773 C C . ASP A 1 100 ? 11.987 0.043 -1.161 1.00 84.50 100 ASP A C 1
ATOM 775 O O . ASP A 1 100 ? 12.035 -1.020 -1.772 1.00 84.50 100 ASP A O 1
ATOM 779 N N . ASP A 1 101 ? 10.993 0.903 -1.288 1.00 85.19 101 ASP A N 1
ATOM 780 C CA . ASP A 1 101 ? 9.972 0.939 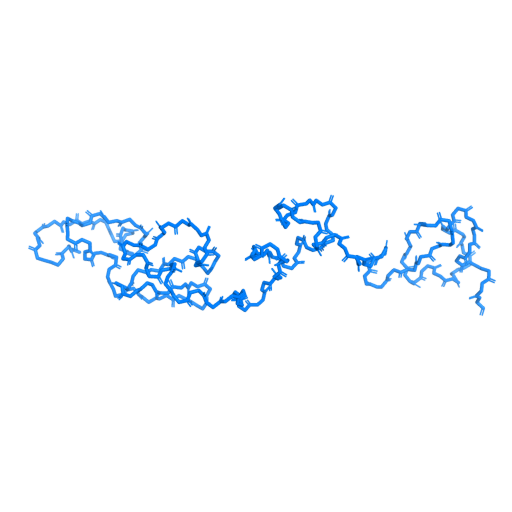-2.331 1.00 85.19 101 ASP A CA 1
ATOM 781 C C . ASP A 1 101 ? 10.546 1.234 -3.714 1.00 85.19 101 ASP A C 1
ATOM 783 O O . ASP A 1 101 ? 10.036 0.733 -4.709 1.00 85.19 101 ASP A O 1
ATOM 787 N N . GLU A 1 102 ? 11.649 1.972 -3.753 1.00 88.00 102 GLU A N 1
ATOM 788 C CA . GLU A 1 102 ? 12.335 2.370 -4.978 1.00 88.00 102 GLU A CA 1
ATOM 789 C C . GLU A 1 102 ? 13.639 1.573 -5.209 1.00 88.00 102 GLU A C 1
ATOM 791 O O . GLU A 1 102 ? 14.368 1.761 -6.190 1.00 88.00 102 GLU A O 1
ATOM 796 N N . GLU A 1 103 ? 13.964 0.644 -4.303 1.00 81.00 103 GLU A N 1
ATOM 797 C CA . GLU A 1 103 ? 15.097 -0.269 -4.437 1.00 81.00 103 GLU A CA 1
ATOM 798 C C . GLU A 1 103 ? 14.731 -1.474 -5.319 1.00 81.00 103 GLU A C 1
ATOM 800 O O . GLU A 1 103 ? 13.767 -2.192 -5.076 1.00 81.00 103 GLU A O 1
ATOM 805 N N . ASN A 1 104 ? 15.581 -1.780 -6.306 1.00 74.62 104 ASN A N 1
ATOM 806 C CA . ASN A 1 104 ? 15.390 -2.889 -7.259 1.00 74.62 104 ASN A CA 1
ATOM 807 C C . ASN A 1 104 ? 14.122 -2.788 -8.114 1.00 74.62 104 ASN A C 1
ATOM 809 O O . ASN A 1 104 ? 13.590 -3.809 -8.562 1.00 74.62 104 ASN A O 1
ATOM 813 N N . CYS A 1 105 ? 13.676 -1.567 -8.389 1.00 74.94 105 CYS A N 1
ATOM 814 C CA . CYS A 1 105 ? 12.612 -1.349 -9.344 1.00 74.94 105 CYS A CA 1
ATOM 815 C C . CYS A 1 105 ? 12.960 -1.906 -10.719 1.00 74.94 105 CYS A C 1
ATOM 817 O O . CYS A 1 105 ? 14.106 -1.775 -11.170 1.00 74.94 105 CYS A O 1
ATOM 819 N N . PRO A 1 106 ? 11.995 -2.548 -11.399 1.00 68.38 106 PRO A N 1
ATOM 820 C CA . PRO A 1 106 ? 12.202 -2.918 -12.779 1.00 68.38 106 PRO A CA 1
ATOM 821 C C . PRO A 1 106 ? 12.424 -1.616 -13.555 1.00 68.38 106 PRO A C 1
ATOM 823 O O . PRO A 1 106 ? 11.576 -0.731 -13.549 1.00 68.38 106 PRO A O 1
ATOM 826 N N . GLU A 1 107 ? 13.595 -1.477 -14.186 1.00 71.88 107 GLU A N 1
ATOM 827 C CA . GLU A 1 107 ? 13.971 -0.242 -14.896 1.00 71.88 107 GLU A CA 1
ATOM 828 C C . GLU A 1 107 ? 12.965 0.133 -16.001 1.00 71.88 107 GLU A C 1
ATOM 830 O O . GLU A 1 107 ? 12.947 1.283 -16.422 1.00 71.88 107 GLU A O 1
ATOM 835 N N . CYS A 1 108 ? 12.135 -0.823 -16.440 1.00 76.62 108 CYS A N 1
ATOM 836 C CA . CYS A 1 108 ? 11.000 -0.634 -17.338 1.00 76.62 108 CYS A CA 1
ATOM 837 C C . CYS A 1 108 ? 9.776 -1.411 -16.832 1.00 76.62 108 CYS A C 1
ATOM 839 O O . CYS A 1 108 ? 9.925 -2.421 -16.136 1.00 76.62 108 CYS A O 1
ATOM 841 N N . MET A 1 109 ? 8.567 -0.998 -17.218 1.00 74.75 109 MET A N 1
ATOM 842 C CA . MET A 1 109 ? 7.337 -1.674 -16.799 1.00 74.75 109 MET A CA 1
ATOM 843 C C . MET A 1 109 ? 7.273 -3.127 -17.310 1.00 74.75 109 MET A C 1
ATOM 845 O O . MET A 1 109 ? 7.885 -3.478 -18.325 1.00 74.75 109 MET A O 1
ATOM 849 N N . PRO A 1 110 ? 6.506 -4.014 -16.649 1.00 72.44 110 PRO A N 1
ATOM 850 C CA . PRO A 1 110 ? 6.282 -5.366 -17.146 1.00 72.44 110 PRO A CA 1
ATOM 851 C C . PRO A 1 110 ? 5.715 -5.345 -18.573 1.00 72.44 110 PRO A C 1
ATOM 853 O O . PRO A 1 110 ? 4.635 -4.811 -18.816 1.00 72.44 110 PRO A O 1
ATOM 856 N N . GLY A 1 111 ? 6.432 -5.953 -19.520 1.00 77.56 111 GLY A N 1
ATOM 857 C CA . GLY A 1 111 ? 6.060 -5.931 -20.941 1.00 77.56 111 GLY A CA 1
ATOM 858 C C . GLY A 1 111 ? 6.751 -4.840 -21.761 1.00 77.56 111 GLY A C 1
ATOM 859 O O . GLY A 1 111 ? 6.441 -4.690 -22.943 1.00 77.56 111 GLY A O 1
ATOM 860 N N . GLU A 1 112 ? 7.708 -4.125 -21.177 1.00 85.69 112 GLU A N 1
ATOM 861 C CA . GLU A 1 112 ? 8.603 -3.207 -21.875 1.00 85.69 112 GLU A CA 1
ATOM 862 C C . GLU A 1 112 ? 10.000 -3.818 -22.070 1.00 85.69 112 GLU A C 1
ATOM 864 O O . GLU A 1 112 ? 10.450 -4.692 -21.325 1.00 85.69 112 GLU A O 1
ATOM 869 N N . PHE A 1 113 ? 10.682 -3.376 -23.122 1.00 84.88 113 PHE A N 1
ATOM 870 C CA . PHE A 1 113 ? 12.067 -3.689 -23.432 1.00 84.88 113 PHE A CA 1
ATOM 871 C C . PHE A 1 113 ? 12.943 -2.477 -23.117 1.00 84.88 113 PHE A C 1
ATOM 873 O O . PHE A 1 113 ? 12.627 -1.355 -23.509 1.00 84.88 113 PHE A O 1
ATOM 880 N N . ARG A 1 114 ? 14.069 -2.724 -22.442 1.00 86.12 114 ARG A N 1
ATOM 881 C CA . ARG A 1 114 ? 15.061 -1.697 -22.136 1.00 86.12 114 ARG A CA 1
ATOM 882 C C . ARG A 1 114 ? 16.113 -1.604 -23.238 1.00 86.12 114 ARG A C 1
ATOM 884 O O . ARG A 1 114 ? 16.864 -2.555 -23.461 1.00 86.12 114 ARG A O 1
ATOM 891 N N . CYS A 1 115 ? 16.206 -0.438 -23.859 1.00 85.50 115 CYS A N 1
ATOM 892 C CA . CYS A 1 115 ? 17.294 -0.051 -24.746 1.00 85.50 115 CYS A CA 1
ATOM 893 C C . CYS A 1 115 ? 18.628 -0.013 -23.981 1.00 85.50 115 CYS A C 1
ATOM 895 O O . CYS A 1 115 ? 18.663 0.306 -22.791 1.00 85.50 115 CYS A O 1
ATOM 897 N N . LEU A 1 116 ? 19.759 -0.248 -24.653 1.00 83.88 116 LEU A N 1
ATOM 898 C CA . LEU A 1 116 ? 21.077 -0.072 -24.016 1.00 83.88 116 LEU A CA 1
ATOM 899 C C . LEU A 1 116 ? 21.365 1.406 -23.682 1.00 83.88 116 LEU A C 1
ATOM 901 O O . LEU A 1 116 ? 22.173 1.682 -22.796 1.00 83.88 116 LEU A O 1
ATOM 905 N N . SER A 1 117 ? 20.668 2.342 -24.333 1.00 81.62 117 SER A N 1
ATOM 906 C CA . SER A 1 117 ? 20.636 3.772 -24.007 1.00 81.62 117 SER A CA 1
ATOM 907 C C . SER A 1 117 ? 19.936 4.082 -22.680 1.00 81.62 117 SER A C 1
ATOM 909 O O . SER A 1 117 ? 20.085 5.193 -22.175 1.00 81.62 117 SER A O 1
ATOM 911 N N . GLY A 1 118 ? 19.201 3.122 -22.108 1.00 77.94 118 GLY A N 1
ATOM 912 C CA . GLY A 1 118 ? 18.432 3.273 -20.872 1.00 77.94 118 GLY A CA 1
ATOM 913 C C . GLY A 1 118 ? 16.959 3.635 -21.075 1.00 77.94 118 GLY A C 1
ATOM 914 O O . GLY A 1 118 ? 16.236 3.736 -20.092 1.00 77.94 118 GLY A O 1
ATOM 915 N N . GLU A 1 119 ? 16.505 3.816 -22.318 1.00 83.62 119 GLU A N 1
ATOM 916 C CA . GLU A 1 119 ? 15.091 4.062 -22.633 1.00 83.62 119 GLU A CA 1
ATOM 917 C C . GLU A 1 119 ? 14.253 2.780 -22.535 1.00 83.62 119 GLU A C 1
ATOM 919 O O . GLU A 1 119 ? 14.752 1.680 -22.776 1.00 83.62 119 GLU A O 1
ATOM 924 N N . CYS A 1 120 ? 12.969 2.931 -22.218 1.00 87.50 120 CYS A N 1
ATOM 925 C CA . CYS A 1 120 ? 11.999 1.842 -22.182 1.00 87.50 120 CYS A CA 1
ATOM 926 C C . CYS A 1 120 ? 11.025 1.984 -23.347 1.00 87.50 120 CYS A C 1
ATOM 928 O O . CYS A 1 120 ? 10.445 3.049 -23.558 1.00 87.50 120 CYS A O 1
ATOM 930 N N . ILE A 1 121 ? 10.852 0.907 -24.102 1.00 87.50 121 ILE A N 1
ATOM 931 C CA . ILE A 1 121 ? 9.912 0.820 -25.223 1.00 87.50 121 ILE A CA 1
ATOM 932 C C . ILE A 1 121 ? 8.987 -0.373 -25.006 1.00 87.50 121 ILE A C 1
ATOM 934 O O . ILE A 1 121 ? 9.310 -1.275 -24.236 1.00 87.50 121 ILE A O 1
ATOM 938 N N . GLN A 1 122 ? 7.845 -0.444 -25.684 1.00 90.25 122 GLN A N 1
ATOM 939 C CA . GLN A 1 122 ? 6.996 -1.631 -25.563 1.00 90.25 122 GLN A CA 1
ATOM 940 C C . GLN A 1 122 ? 7.723 -2.858 -26.122 1.00 90.25 122 GLN A C 1
ATOM 942 O O . GLN A 1 122 ? 8.380 -2.781 -27.157 1.00 90.25 122 GLN A O 1
ATOM 947 N N . ALA A 1 123 ? 7.566 -4.028 -25.499 1.00 86.06 123 ALA A N 1
ATOM 948 C CA . ALA A 1 123 ? 8.200 -5.253 -25.995 1.00 86.06 123 ALA A CA 1
ATOM 949 C C . ALA A 1 123 ? 7.749 -5.632 -27.420 1.00 86.06 123 ALA A C 1
ATOM 951 O O . ALA A 1 123 ? 8.470 -6.345 -28.113 1.00 86.06 123 ALA A O 1
ATOM 952 N N . SER A 1 124 ? 6.583 -5.146 -27.863 1.00 89.56 124 SER A N 1
ATOM 953 C CA . SER A 1 124 ? 6.074 -5.275 -29.236 1.00 89.56 124 SER A CA 1
ATOM 954 C C . SER A 1 124 ? 6.852 -4.460 -30.271 1.00 89.56 124 SER A C 1
ATOM 956 O O . SER A 1 124 ? 6.764 -4.775 -31.453 1.00 89.56 124 SER A O 1
ATOM 958 N N . GLN A 1 125 ? 7.575 -3.427 -29.835 1.00 90.38 125 GLN A N 1
ATOM 959 C CA . GLN A 1 125 ? 8.371 -2.539 -30.685 1.00 90.38 125 GLN A CA 1
ATOM 960 C C . GLN A 1 125 ? 9.785 -3.078 -30.914 1.00 90.38 125 GLN A C 1
ATOM 962 O O . GLN A 1 125 ? 10.476 -2.659 -31.825 1.00 90.38 125 GLN A O 1
ATOM 967 N N . ARG A 1 126 ? 10.217 -4.067 -30.129 1.00 90.56 126 ARG A N 1
ATOM 968 C CA . ARG A 1 126 ? 11.493 -4.735 -30.365 1.00 90.56 126 ARG A CA 1
ATOM 969 C C . ARG A 1 126 ? 11.419 -5.554 -31.660 1.00 90.56 126 ARG A C 1
ATOM 971 O O . ARG A 1 126 ? 10.578 -6.450 -31.756 1.00 90.56 126 ARG A O 1
ATOM 978 N N . CYS A 1 127 ? 12.360 -5.339 -32.581 1.00 91.06 127 CYS A N 1
ATOM 979 C CA . CYS A 1 127 ? 12.433 -6.032 -33.873 1.00 91.06 127 CYS A CA 1
ATOM 980 C C . CYS A 1 127 ? 11.258 -5.718 -34.811 1.00 91.06 127 CYS A C 1
ATOM 982 O O . CYS A 1 127 ? 10.872 -6.573 -35.618 1.00 91.06 127 CYS A O 1
ATOM 984 N N . ASP A 1 128 ? 10.653 -4.536 -34.688 1.00 92.62 128 ASP A N 1
ATOM 985 C CA . ASP A 1 128 ? 9.500 -4.139 -35.500 1.00 92.62 128 ASP A CA 1
ATOM 986 C C . ASP A 1 128 ? 9.900 -3.460 -36.826 1.00 92.62 128 ASP A C 1
ATOM 988 O O . ASP A 1 128 ? 9.044 -3.163 -37.667 1.00 92.62 128 ASP A O 1
ATOM 992 N N . GLY A 1 129 ? 11.206 -3.292 -37.060 1.00 90.12 129 GLY A N 1
ATOM 993 C CA . GLY A 1 129 ? 11.770 -2.671 -38.255 1.00 90.12 129 GLY A CA 1
ATOM 994 C C . GLY A 1 129 ? 11.854 -1.147 -38.172 1.00 90.12 129 GLY A C 1
ATOM 995 O O . GLY A 1 129 ? 12.271 -0.511 -39.148 1.00 90.12 129 GLY A O 1
ATOM 996 N N . VAL A 1 130 ? 11.455 -0.547 -37.050 1.00 92.25 130 VAL A N 1
ATOM 997 C CA . VAL A 1 130 ? 11.508 0.890 -36.787 1.00 92.25 130 VAL A CA 1
ATOM 998 C C . VAL A 1 130 ? 12.398 1.121 -35.558 1.00 92.25 130 VAL A C 1
ATOM 1000 O O . VAL A 1 130 ? 12.252 0.431 -34.569 1.00 92.25 130 VAL A O 1
ATOM 1003 N N . PRO A 1 131 ? 13.340 2.078 -35.577 1.00 91.00 131 PRO A N 1
ATOM 1004 C CA . PRO A 1 131 ? 14.088 2.428 -34.372 1.00 91.00 131 PRO A CA 1
ATOM 1005 C C . PRO A 1 131 ? 13.233 3.299 -33.443 1.00 91.00 131 PRO A C 1
ATOM 1007 O O . PRO A 1 131 ? 12.869 4.424 -33.801 1.00 91.00 131 PRO A O 1
ATOM 1010 N N . GLN A 1 132 ? 12.937 2.804 -32.250 1.00 91.88 132 GLN A N 1
ATOM 1011 C CA . GLN A 1 132 ? 12.388 3.545 -31.116 1.00 91.88 132 GLN A CA 1
ATOM 1012 C C . GLN A 1 132 ? 13.475 3.922 -30.106 1.00 91.88 132 GLN A C 1
ATOM 1014 O O . GLN A 1 132 ? 13.403 4.998 -29.518 1.00 91.88 132 GLN A O 1
ATOM 1019 N N . CYS A 1 133 ? 14.494 3.080 -29.927 1.00 89.00 133 CYS A N 1
ATOM 1020 C CA . CYS A 1 133 ? 15.641 3.385 -29.081 1.00 89.00 133 CYS A CA 1
ATOM 1021 C C . CYS A 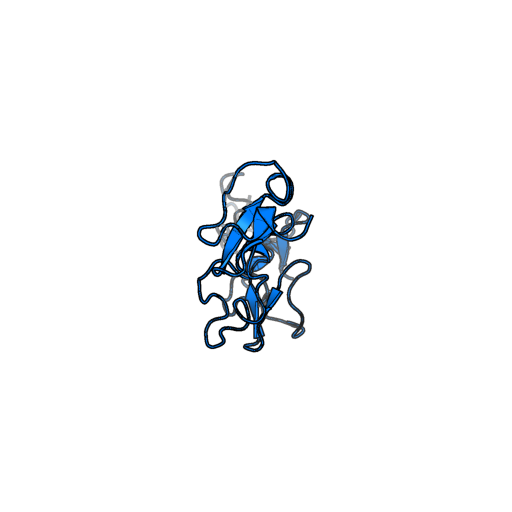1 133 ? 16.557 4.428 -29.740 1.00 89.00 133 CYS A C 1
ATOM 1023 O O . CYS A 1 133 ? 16.946 4.285 -30.903 1.00 89.00 133 CYS A O 1
ATOM 1025 N N . SER A 1 134 ? 17.036 5.411 -28.972 1.00 89.19 134 SER A N 1
ATOM 1026 C CA . SER A 1 134 ? 18.006 6.418 -29.441 1.00 89.19 134 SER A CA 1
ATOM 1027 C C . SER A 1 134 ? 19.329 5.818 -29.936 1.00 89.19 134 SER A C 1
ATOM 1029 O O . SER A 1 134 ? 20.025 6.407 -30.762 1.00 89.19 134 SER A O 1
ATOM 1031 N N . ASP A 1 135 ? 19.694 4.635 -29.445 1.00 88.69 135 ASP A N 1
ATOM 1032 C CA . ASP A 1 135 ? 20.871 3.874 -29.874 1.00 88.69 135 ASP A CA 1
ATOM 1033 C C . ASP A 1 135 ? 20.546 2.755 -30.883 1.00 88.69 135 ASP A C 1
ATOM 1035 O O . ASP A 1 135 ? 21.449 2.027 -31.320 1.00 88.69 135 ASP A O 1
ATOM 1039 N N . HIS A 1 136 ? 19.277 2.647 -31.286 1.00 89.56 136 HIS A N 1
ATOM 1040 C CA . HIS A 1 136 ? 18.722 1.661 -32.212 1.00 89.56 136 HIS A CA 1
ATOM 1041 C C . HIS A 1 136 ? 18.976 0.213 -31.757 1.00 89.56 136 HIS A C 1
ATOM 1043 O O . HIS A 1 136 ? 19.289 -0.653 -32.579 1.00 89.56 136 HIS A O 1
ATOM 1049 N N . THR A 1 137 ? 19.017 -0.041 -30.447 1.00 90.44 137 THR A N 1
ATOM 1050 C CA . THR A 1 137 ? 19.353 -1.374 -29.914 1.00 90.44 137 THR A CA 1
ATOM 1051 C C . THR A 1 137 ? 18.190 -2.348 -29.870 1.00 90.44 137 THR A C 1
ATOM 1053 O O . THR A 1 137 ? 18.421 -3.556 -29.921 1.00 90.44 137 THR A O 1
ATOM 1056 N N . ASP A 1 138 ? 16.973 -1.828 -29.897 1.00 88.19 138 ASP A N 1
ATOM 1057 C CA . ASP A 1 138 ? 15.746 -2.536 -30.256 1.00 88.19 138 ASP A CA 1
ATOM 1058 C C . ASP A 1 138 ? 15.843 -3.328 -31.564 1.00 88.19 138 ASP A C 1
ATOM 1060 O O . ASP A 1 138 ? 15.333 -4.444 -31.627 1.00 88.19 138 ASP A O 1
ATOM 1064 N N . GLU A 1 139 ? 16.574 -2.815 -32.557 1.00 92.69 139 GLU A N 1
ATOM 1065 C CA . GLU A 1 139 ? 16.668 -3.403 -33.902 1.00 92.69 139 GLU A CA 1
ATOM 1066 C C . GLU A 1 139 ? 17.961 -4.204 -34.161 1.00 92.69 139 GLU A C 1
ATOM 1068 O O . GLU A 1 139 ? 18.182 -4.725 -35.256 1.00 92.69 139 GLU A O 1
ATOM 1073 N N . LYS A 1 140 ? 18.870 -4.298 -33.180 1.00 83.25 140 LYS A N 1
ATOM 1074 C CA . LYS A 1 140 ? 20.230 -4.853 -33.380 1.00 83.25 140 LYS A CA 1
ATOM 1075 C C . LYS A 1 140 ? 20.434 -6.293 -32.900 1.00 83.25 140 LYS A C 1
ATOM 1077 O O . LYS A 1 140 ? 21.497 -6.853 -33.159 1.00 83.25 140 LYS A O 1
ATOM 1082 N N . SER A 1 141 ? 19.468 -6.899 -32.207 1.00 74.56 141 SER A N 1
ATOM 1083 C CA . SER A 1 141 ? 19.584 -8.267 -31.666 1.00 74.56 141 SER A CA 1
ATOM 1084 C C . SER A 1 141 ? 18.247 -9.010 -31.743 1.00 74.56 141 SER A C 1
ATOM 1086 O O . SER A 1 141 ? 17.583 -9.285 -30.733 1.00 74.56 141 SER A O 1
ATOM 1088 N N . CYS A 1 142 ? 17.880 -9.277 -32.993 1.00 77.88 142 CYS A N 1
ATOM 1089 C CA . CYS A 1 142 ? 16.702 -9.966 -33.498 1.00 77.88 142 CYS A CA 1
ATOM 1090 C C . CYS A 1 142 ? 17.201 -11.086 -34.430 1.00 77.88 142 CYS A C 1
ATOM 1092 O O . CYS A 1 142 ? 16.670 -12.206 -34.328 1.00 77.88 142 CYS A O 1
#

InterPro domains:
  IPR002172 Low-density lipoprotein (LDL) receptor class A repeat [PF00057] (1-30)
  IPR002172 Low-density lipoprotein (LDL) receptor class A repeat [PF00057] (31-66)
  IPR002172 Low-density lipoprotein (LDL) receptor class A re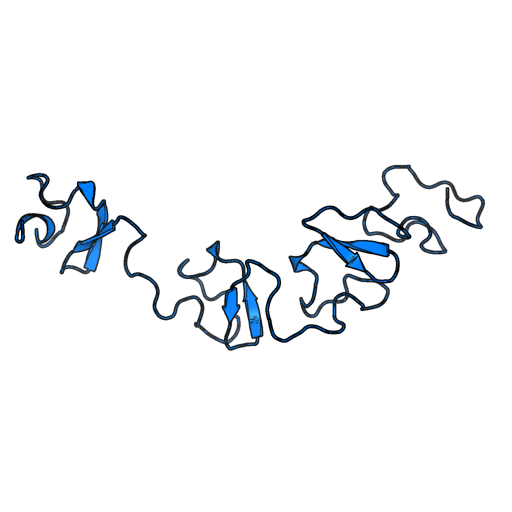peat [PF00057] (69-105)
  IPR002172 Low-density lipoprotein (LDL) receptor class A repeat [PF00057] (107-142)
  IPR002172 Low-density lipoprotein (LDL) receptor class A repeat [PR00261] (6-27)
  IPR002172 Low-density lipoprotein (LDL) receptor class A repeat [PR00261] (42-63)
  IPR002172 Low-density lipoprotein (LDL) receptor class A repeat [PR00261] (80-101)
  IPR002172 Low-density lipoprotein (LDL) receptor class A repeat [PR00261] (118-139)
  IPR002172 Low-density lipoprotein (LDL) receptor class A repeat [PS50068] (1-31)
  IPR002172 Low-density lipoprotein (LDL) receptor class A repeat [PS50068] (31-67)
  IPR002172 Low-density lipoprotein (LDL) receptor class A repeat [PS50068] (69-106)
  IPR002172 Low-density lipoprotein (LDL) receptor class A repeat [PS50068] (107-142)
  IPR002172 Low-density lipoprotein (LDL) receptor class A repeat [SM00192] (1-30)
  IPR002172 Low-density lipoprotein (LDL) receptor class A repeat [SM00192] (31-68)
  IPR002172 Low-density lipoprotein (LDL) receptor class A repeat [SM00192] (69-107)
  IPR002172 Low-density lipoprotein (LDL) receptor class A repeat [SM00192] (108-142)
  IPR002172 Low-density lipoprotein (LDL) receptor class A repeat [cd00112] (4-30)
  IPR002172 Low-density lipoprotein (LDL) receptor class A repeat [cd00112] (32-66)
  IPR002172 Low-density lipoprot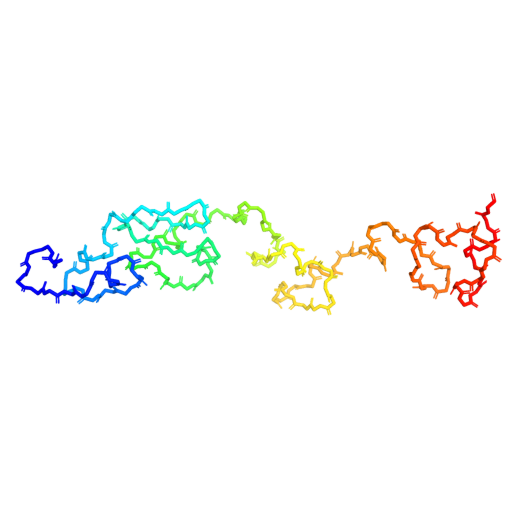ein (LDL) receptor class A repeat [cd00112] (70-105)
  IPR002172 Low-density lipoprotein (LDL) receptor class A repeat [cd00112] (108-142)

Secondary structure (DSSP, 8-state):
--TTSS----GGGSSSSS--STTS-TTSS----TTEEE-TTS-EEEGGGTTSSS--STTSTTSTT--SS-STT-EE-TTS-EE-GGGSSSSS--STT--TTSTT--SS-TTEEE-TTS-EEETTTTTSSS--STT--TTS--

Organism: Lottia gigantea (NCBI:txid225164)